Protein AF-A0A140DKM3-F1 (afdb_monomer)

Radius of gyration: 22.61 Å; Cα contacts (8 Å, |Δi|>4): 236; chains: 1; bounding box: 47×35×58 Å

Sequence (141 aa):
PLWLTVAKDSAAFTVSGTRTVRYGAGSAWVAKSMSGTGQCTAAFFGKDPAAGVAKVCQVAQGTGTLLWRGVSLAGAEFGEGSLPGTYGSNYIYPSADSATYYKNKGMNLVRLPFRWERLQPTLNQALDANELSRLTGFVNA

Organism: Ralstonia solanacearum (NCBI:txid305)

pLDDT: mean 93.56, std 7.56, range [54.38, 98.5]

Structure (mmCIF, N/CA/C/O backbone):
data_AF-A0A140DKM3-F1
#
_entry.id   AF-A0A140DKM3-F1
#
loop_
_atom_site.group_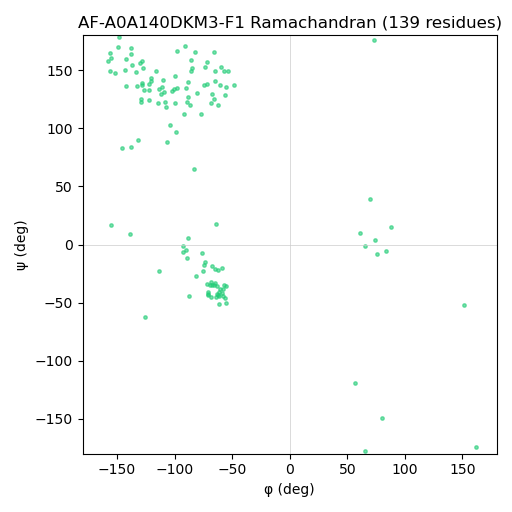PDB
_atom_site.id
_atom_site.type_symbol
_atom_site.label_atom_id
_atom_site.label_alt_id
_atom_site.label_comp_id
_atom_site.label_asym_id
_atom_site.label_entity_id
_atom_site.label_seq_id
_atom_site.pdbx_PDB_ins_code
_atom_site.Cartn_x
_atom_site.Cartn_y
_atom_site.Cartn_z
_atom_site.occupancy
_atom_site.B_iso_or_equiv
_atom_site.auth_seq_id
_atom_site.auth_comp_id
_atom_site.auth_asym_id
_atom_site.auth_atom_id
_atom_site.pdbx_PDB_model_num
ATOM 1 N N . PRO A 1 1 ? -23.226 8.911 10.288 1.00 69.88 1 PRO A N 1
ATOM 2 C CA . PRO A 1 1 ? -21.783 8.617 10.483 1.00 69.88 1 PRO A CA 1
ATOM 3 C C . PRO A 1 1 ? -21.511 7.167 10.081 1.00 69.88 1 PRO A C 1
ATOM 5 O O . PRO A 1 1 ? -22.359 6.318 10.349 1.00 69.88 1 PRO A O 1
ATOM 8 N N . LEU A 1 2 ? -20.382 6.895 9.421 1.00 84.56 2 LEU A N 1
ATOM 9 C CA . LEU A 1 2 ? -19.964 5.522 9.129 1.00 84.56 2 LEU A CA 1
ATOM 10 C C . LEU A 1 2 ? -19.438 4.882 10.420 1.00 84.56 2 LEU A C 1
ATOM 12 O O . LEU A 1 2 ? -18.701 5.523 11.166 1.00 84.56 2 LEU A O 1
ATOM 16 N N . TRP A 1 3 ? -19.806 3.631 10.678 1.00 89.81 3 TRP A N 1
ATOM 17 C CA . TRP A 1 3 ? -19.361 2.877 11.847 1.00 89.81 3 TRP A CA 1
ATOM 18 C C . TRP A 1 3 ? -18.491 1.711 11.402 1.00 89.81 3 TRP A C 1
ATOM 20 O O . TRP A 1 3 ? -18.942 0.871 10.626 1.00 89.81 3 TRP A O 1
ATOM 30 N N . LEU A 1 4 ? -17.252 1.663 11.888 1.00 90.62 4 LEU A N 1
ATOM 31 C CA . LEU A 1 4 ? -16.316 0.580 11.582 1.00 90.62 4 LEU A CA 1
ATOM 32 C C . LEU A 1 4 ? -16.106 -0.287 12.812 1.00 90.62 4 LEU A C 1
ATOM 34 O O . LEU A 1 4 ? -15.828 0.242 13.886 1.00 90.62 4 LEU A O 1
ATOM 38 N N . THR A 1 5 ? -16.214 -1.602 12.646 1.00 94.56 5 THR A N 1
ATOM 39 C CA . THR A 1 5 ? -15.924 -2.568 13.709 1.00 94.56 5 THR A CA 1
ATOM 40 C C . THR A 1 5 ? -14.443 -2.531 14.071 1.00 94.56 5 THR A C 1
ATOM 42 O O . THR A 1 5 ? -13.591 -2.684 13.203 1.00 94.56 5 THR A O 1
ATOM 45 N N . VAL A 1 6 ? -14.154 -2.331 15.358 1.00 95.06 6 VAL A N 1
ATOM 46 C CA . VAL A 1 6 ? -12.790 -2.260 15.911 1.00 95.06 6 VAL A CA 1
ATOM 47 C C . VAL A 1 6 ? -12.467 -3.419 16.849 1.00 95.06 6 VAL A C 1
ATOM 49 O O . VAL A 1 6 ? -11.300 -3.737 17.028 1.00 95.06 6 VAL A O 1
ATOM 52 N N . ALA A 1 7 ? -13.481 -4.064 17.431 1.00 96.88 7 ALA A N 1
ATOM 53 C CA . ALA A 1 7 ? -13.306 -5.226 18.295 1.00 96.88 7 ALA A CA 1
ATOM 54 C C . ALA A 1 7 ? -14.574 -6.085 18.344 1.00 96.88 7 ALA A C 1
ATOM 56 O O . ALA A 1 7 ? -15.694 -5.578 18.225 1.00 96.88 7 ALA A O 1
ATOM 57 N N . LYS A 1 8 ? -14.379 -7.392 18.536 1.00 95.56 8 LYS A N 1
ATOM 58 C CA . LYS A 1 8 ? -15.432 -8.335 18.940 1.00 95.56 8 LYS A CA 1
ATOM 59 C C . LYS A 1 8 ? -15.625 -8.271 20.461 1.00 95.56 8 LYS A C 1
ATOM 61 O O . LYS A 1 8 ? -14.776 -7.710 21.153 1.00 95.56 8 LYS A O 1
ATOM 66 N N . ASP A 1 9 ? -16.720 -8.835 20.963 1.00 91.12 9 ASP A N 1
ATOM 67 C CA . ASP A 1 9 ? -17.003 -8.908 22.402 1.00 91.12 9 ASP A CA 1
ATOM 68 C C . ASP A 1 9 ? -15.788 -9.422 23.193 1.00 91.12 9 ASP A C 1
ATOM 70 O O . ASP A 1 9 ? -15.106 -10.355 22.767 1.00 91.12 9 ASP A O 1
ATOM 74 N N . SER A 1 10 ? -15.514 -8.800 24.337 1.00 92.50 10 SER A N 1
ATOM 75 C CA . SER A 1 10 ? -14.358 -9.069 25.212 1.00 92.50 10 SER A CA 1
ATOM 76 C C . SER A 1 10 ? -12.961 -8.766 24.650 1.00 92.50 10 SER A C 1
ATOM 78 O O . SER A 1 10 ? -11.985 -8.922 25.380 1.00 92.50 10 SER A O 1
ATOM 80 N N . ALA A 1 11 ? -12.823 -8.294 23.407 1.00 96.38 11 ALA A N 1
ATOM 81 C CA . ALA A 1 11 ? -11.523 -7.894 22.870 1.00 96.38 11 ALA A CA 1
ATOM 82 C C . ALA A 1 11 ? -11.165 -6.438 23.220 1.00 96.38 11 ALA A C 1
ATOM 84 O O . ALA A 1 11 ? -12.030 -5.559 23.316 1.00 96.38 11 ALA A O 1
ATOM 85 N N . ALA A 1 12 ? -9.865 -6.173 23.353 1.00 96.81 12 ALA A N 1
ATOM 86 C CA . ALA A 1 12 ? -9.334 -4.821 23.479 1.00 96.81 12 ALA A CA 1
ATOM 87 C C . ALA A 1 12 ? -9.372 -4.078 22.132 1.00 96.81 12 ALA A C 1
ATOM 89 O O . ALA A 1 12 ? -9.271 -4.689 21.068 1.00 96.81 12 ALA A O 1
ATOM 90 N N . PHE A 1 13 ? -9.466 -2.751 22.178 1.00 95.38 13 PHE A N 1
ATOM 91 C CA . PHE A 1 13 ? -9.315 -1.880 21.012 1.00 95.38 13 PHE A CA 1
ATOM 92 C C . PHE A 1 13 ? -8.580 -0.593 21.385 1.00 95.38 13 PHE A C 1
ATOM 94 O O . PHE A 1 13 ? -8.597 -0.176 22.542 1.00 95.38 13 PHE A O 1
ATOM 101 N N . THR A 1 14 ? -8.004 0.081 20.390 1.00 94.06 14 THR A N 1
ATOM 102 C CA . THR A 1 14 ? -7.347 1.383 20.564 1.00 94.06 14 THR A CA 1
ATOM 103 C C . THR A 1 14 ? -7.884 2.372 19.542 1.00 94.06 14 THR A C 1
ATOM 105 O O . THR A 1 14 ? -8.046 2.036 18.369 1.00 94.06 14 THR A O 1
ATOM 108 N N . VAL A 1 15 ? -8.152 3.603 19.977 1.00 90.81 15 VAL A N 1
ATOM 109 C CA . VAL A 1 15 ? -8.544 4.713 19.100 1.00 90.81 15 VAL A CA 1
ATOM 110 C C . VAL A 1 15 ? -7.580 5.889 19.251 1.00 90.81 15 VAL A C 1
ATOM 112 O O . VAL A 1 15 ? -7.166 6.236 20.358 1.00 90.81 15 VAL A O 1
ATOM 115 N N . SER A 1 16 ? -7.215 6.511 18.129 1.00 83.88 16 SER A N 1
ATOM 116 C CA . SER A 1 16 ? -6.398 7.726 18.101 1.00 83.88 16 SER A CA 1
ATOM 117 C C . SER A 1 16 ? -7.276 8.980 18.136 1.00 83.88 16 SER A C 1
ATOM 119 O O . SER A 1 16 ? -8.283 9.079 17.428 1.00 83.88 16 SER A O 1
ATOM 121 N N . GLY A 1 17 ? -6.887 9.948 18.971 1.00 85.62 17 GLY A N 1
ATOM 122 C CA . GLY A 1 17 ? -7.683 11.147 19.242 1.00 85.62 17 GLY A CA 1
ATOM 123 C C . GLY A 1 17 ? -9.003 10.850 19.963 1.00 85.62 17 GLY A C 1
ATOM 124 O O . GLY A 1 17 ? -9.304 9.710 20.318 1.00 85.62 17 GLY A O 1
ATOM 125 N N . THR A 1 18 ? -9.799 11.892 20.195 1.00 89.31 18 THR A N 1
ATOM 126 C CA . THR A 1 18 ? -11.131 11.750 20.799 1.00 89.31 18 THR A CA 1
ATOM 127 C C . THR A 1 18 ? -12.114 11.238 19.752 1.00 89.31 18 THR A C 1
ATOM 129 O O . THR A 1 18 ? -12.423 11.936 18.783 1.00 89.31 18 THR A O 1
ATOM 132 N N . ARG A 1 19 ? -12.602 10.007 19.926 1.00 91.62 19 ARG A N 1
ATOM 133 C CA . ARG A 1 19 ? -13.554 9.360 19.013 1.00 91.62 19 ARG A CA 1
ATOM 134 C C . ARG A 1 19 ? -14.764 8.832 19.775 1.00 91.62 19 ARG A C 1
ATOM 136 O O . ARG A 1 19 ? -14.668 8.444 20.935 1.00 91.62 19 ARG A O 1
ATOM 143 N N . THR A 1 20 ? -15.909 8.768 19.102 1.00 94.94 20 THR A N 1
ATOM 144 C CA . THR A 1 20 ? -17.100 8.102 19.640 1.00 94.94 20 THR A CA 1
ATOM 145 C C . THR A 1 20 ? -17.051 6.622 19.288 1.00 94.94 20 THR A C 1
ATOM 147 O O . THR A 1 20 ? -17.037 6.272 18.113 1.00 94.94 20 THR A O 1
ATOM 150 N N . VAL A 1 21 ? -17.043 5.748 20.287 1.00 96.25 21 VAL A N 1
ATOM 151 C CA . VAL A 1 21 ? -17.129 4.293 20.121 1.00 96.25 21 VAL A CA 1
ATOM 152 C C . VAL A 1 21 ? -18.488 3.827 20.627 1.00 96.25 21 VAL A C 1
ATOM 154 O O . VAL A 1 21 ? -18.982 4.354 21.620 1.00 96.25 21 VAL A O 1
ATOM 157 N N . ARG A 1 22 ? -19.105 2.853 19.957 1.00 97.31 22 ARG A N 1
ATOM 158 C CA . ARG A 1 22 ? -20.337 2.196 20.393 1.00 97.31 22 ARG A CA 1
ATOM 159 C C . ARG A 1 22 ? -20.148 0.698 20.586 1.00 97.31 22 ARG A C 1
ATOM 161 O O . ARG A 1 22 ? -19.450 0.082 19.793 1.00 97.31 22 ARG A O 1
ATOM 168 N N . TYR A 1 23 ? -20.802 0.133 21.591 1.00 98.00 23 TYR A N 1
ATOM 169 C CA . TYR A 1 23 ? -20.892 -1.298 21.885 1.00 98.00 23 TYR A CA 1
ATOM 170 C C . TYR A 1 23 ? -22.335 -1.752 21.690 1.00 98.00 23 TYR A C 1
ATOM 172 O O . TYR A 1 23 ? -23.251 -1.047 22.116 1.00 98.00 23 TYR A O 1
ATOM 180 N N . GLY A 1 24 ? -22.564 -2.871 21.008 1.00 97.62 24 GLY A N 1
ATOM 181 C CA . GLY A 1 24 ? -23.926 -3.314 20.717 1.00 97.62 24 GLY A CA 1
ATOM 182 C C . GLY A 1 24 ? -24.048 -4.337 19.597 1.00 97.62 24 GLY A C 1
ATOM 183 O O . GLY A 1 24 ? -23.051 -4.844 19.077 1.00 97.62 24 GLY A O 1
ATOM 184 N N . ALA A 1 25 ? -25.298 -4.646 19.262 1.00 96.62 25 ALA A N 1
ATOM 185 C CA . ALA A 1 25 ? -25.688 -5.573 18.207 1.00 96.62 25 ALA A CA 1
ATOM 186 C C . ALA A 1 25 ? -27.059 -5.172 17.637 1.00 96.62 25 ALA A C 1
ATOM 188 O O . ALA A 1 25 ? -27.918 -4.663 18.358 1.00 96.62 25 ALA A O 1
ATOM 189 N N . GLY A 1 26 ? -27.278 -5.407 16.339 1.00 93.44 26 GLY A N 1
ATOM 190 C CA . GLY A 1 26 ? -28.552 -5.099 15.679 1.00 93.44 26 GLY A CA 1
ATOM 191 C C . GLY A 1 26 ? -28.950 -3.627 15.829 1.00 93.44 26 GLY A C 1
ATOM 192 O O . GLY A 1 26 ? -28.223 -2.732 15.394 1.00 93.44 26 GLY A O 1
ATOM 193 N N . SER A 1 27 ? -30.100 -3.374 16.455 1.00 93.56 27 SER A N 1
ATOM 194 C CA . SER A 1 27 ? -30.628 -2.030 16.726 1.00 93.56 27 SER A CA 1
ATOM 195 C C . SER A 1 27 ? -30.242 -1.462 18.099 1.00 93.56 27 SER A C 1
ATOM 197 O O . SER A 1 27 ? -30.499 -0.286 18.350 1.00 93.56 27 SER A O 1
ATOM 199 N N . ALA A 1 28 ? -29.600 -2.240 18.976 1.00 96.56 28 ALA A N 1
ATOM 200 C CA . ALA A 1 28 ? -29.336 -1.846 20.357 1.00 96.56 28 ALA A CA 1
ATOM 201 C C . ALA A 1 28 ? -27.851 -1.528 20.595 1.00 96.56 28 ALA A C 1
ATOM 203 O O . ALA A 1 28 ? -26.979 -2.389 20.456 1.00 96.56 28 ALA A O 1
ATOM 204 N N . TRP A 1 29 ? -27.566 -0.276 20.970 1.00 97.25 29 TRP A N 1
ATOM 205 C CA . TRP A 1 29 ? -26.205 0.258 21.077 1.00 97.25 29 TRP A CA 1
ATOM 206 C C . TRP A 1 29 ? -26.034 1.215 22.256 1.00 97.25 29 TRP A C 1
ATOM 208 O O . TRP A 1 29 ? -26.947 1.953 22.623 1.00 97.25 29 TRP A O 1
ATOM 218 N N . VAL A 1 30 ? -24.818 1.257 22.797 1.00 97.31 30 VAL A N 1
ATOM 219 C CA . VAL A 1 30 ? -24.372 2.230 23.803 1.00 97.31 30 VAL A CA 1
ATOM 220 C C . VAL A 1 30 ? -23.108 2.900 23.322 1.00 97.31 30 VAL A C 1
ATOM 222 O O . VAL A 1 30 ? -22.211 2.216 22.847 1.00 97.31 30 VAL A O 1
ATOM 225 N N . ALA A 1 31 ? -23.035 4.224 23.409 1.00 96.31 31 ALA A N 1
ATOM 226 C CA . ALA A 1 31 ? -21.911 4.988 22.886 1.00 96.31 31 ALA A CA 1
ATOM 227 C C . ALA A 1 31 ? -21.152 5.711 24.000 1.00 96.31 31 ALA A C 1
ATOM 229 O O . ALA A 1 31 ? -21.734 6.123 25.001 1.00 96.31 31 ALA A O 1
ATOM 230 N N . LYS A 1 32 ? -19.847 5.883 23.797 1.00 95.38 32 LYS A N 1
ATOM 231 C CA . LYS A 1 32 ? -18.930 6.592 24.688 1.00 95.38 32 LYS A CA 1
ATOM 232 C C . LYS A 1 32 ? -17.927 7.380 23.851 1.00 95.38 32 LYS A C 1
ATOM 234 O O . LYS A 1 32 ? -17.413 6.864 22.860 1.00 95.38 32 LYS A O 1
ATOM 239 N N . SER A 1 33 ? -17.651 8.624 24.233 1.00 94.94 33 SER A N 1
ATOM 240 C CA . SER A 1 33 ? -16.546 9.400 23.657 1.00 94.94 33 SER A CA 1
ATOM 241 C C . SER A 1 33 ? -15.278 9.118 24.453 1.00 94.94 33 SER A C 1
ATOM 243 O O . SER A 1 33 ? -15.301 9.203 25.681 1.00 94.94 33 SER A O 1
ATOM 245 N N . MET A 1 34 ? -14.200 8.725 23.782 1.00 93.38 34 MET A N 1
ATOM 246 C CA . MET A 1 34 ? -12.956 8.324 24.437 1.00 93.38 34 MET A CA 1
ATOM 247 C C . MET A 1 34 ? -11.738 8.487 23.524 1.00 93.38 34 MET A C 1
ATOM 249 O O . MET A 1 34 ? -11.869 8.609 22.307 1.00 93.38 34 MET A O 1
ATOM 253 N N . SER A 1 35 ? -10.554 8.443 24.125 1.00 93.31 35 SER A N 1
ATOM 254 C CA . SER A 1 35 ? -9.258 8.348 23.454 1.00 93.31 35 SER A CA 1
ATOM 255 C C . SER A 1 35 ? -8.439 7.211 24.078 1.00 93.31 35 SER A C 1
ATOM 257 O O . SER A 1 35 ? -8.683 6.823 25.221 1.00 93.31 35 SER A O 1
ATOM 259 N N . GLY A 1 36 ? -7.485 6.651 23.330 1.00 93.56 36 GLY A N 1
ATOM 260 C CA . GLY A 1 36 ? -6.617 5.579 23.823 1.00 93.56 36 GLY A CA 1
ATOM 261 C C . GLY A 1 36 ? -7.271 4.195 23.796 1.00 93.56 36 GLY A C 1
ATOM 262 O O . GLY A 1 36 ? -8.072 3.888 22.909 1.00 93.56 36 GLY A O 1
ATOM 263 N N . THR A 1 37 ? -6.876 3.336 24.735 1.00 96.69 37 THR A N 1
ATOM 264 C CA . THR A 1 37 ? -7.269 1.918 24.781 1.00 96.69 37 THR A CA 1
ATOM 265 C C . THR A 1 37 ? -8.574 1.713 25.551 1.00 96.69 37 THR A C 1
ATOM 267 O O . THR A 1 37 ? -8.795 2.318 26.599 1.00 96.69 37 THR A O 1
ATOM 270 N N . GLY A 1 38 ? -9.432 0.825 25.052 1.00 96.25 38 GLY A N 1
ATOM 271 C CA . GLY A 1 38 ? -10.670 0.399 25.700 1.00 96.25 38 GLY A CA 1
ATOM 272 C C . GLY A 1 38 ? -10.899 -1.105 25.602 1.00 96.25 38 GLY A C 1
ATOM 273 O O . GLY A 1 38 ? -10.212 -1.812 24.865 1.00 96.25 38 GLY A O 1
ATOM 274 N N . GLN A 1 39 ? -11.883 -1.587 26.361 1.00 97.69 39 GLN A N 1
ATOM 275 C CA . GLN A 1 39 ? -12.328 -2.980 26.333 1.00 97.69 39 GLN A CA 1
ATOM 276 C C . GLN A 1 39 ? -13.721 -3.062 25.727 1.00 97.69 39 GLN A C 1
ATOM 278 O O . GLN A 1 39 ? -14.599 -2.264 26.060 1.00 97.69 39 GLN A O 1
ATOM 283 N N . CYS A 1 40 ? -13.942 -4.028 24.841 1.00 97.38 40 CYS A N 1
ATOM 284 C CA . CYS A 1 40 ? -15.234 -4.212 24.206 1.00 97.38 40 CYS A CA 1
ATOM 285 C C . CYS A 1 40 ? -16.194 -5.025 25.080 1.00 97.38 40 CYS A C 1
ATOM 287 O O . CYS A 1 40 ? -16.542 -6.153 24.750 1.00 97.38 40 CYS A O 1
ATOM 289 N N . THR A 1 41 ? -16.576 -4.471 26.232 1.00 96.75 41 THR A N 1
ATOM 290 C CA . THR A 1 41 ? -17.393 -5.169 27.234 1.00 96.75 41 THR A CA 1
ATOM 291 C C . THR A 1 41 ? -18.487 -4.280 27.810 1.00 96.75 41 THR A C 1
ATOM 293 O O . THR A 1 41 ? -18.337 -3.061 27.909 1.00 96.75 41 THR A O 1
ATOM 296 N N . ALA A 1 42 ? -19.566 -4.899 28.294 1.00 95.62 42 ALA A N 1
ATOM 297 C CA . ALA A 1 42 ? -20.626 -4.195 29.016 1.00 95.62 42 ALA A CA 1
ATOM 298 C C . ALA A 1 42 ? -20.091 -3.396 30.221 1.00 95.62 42 ALA A C 1
ATOM 300 O O . ALA A 1 42 ? -20.558 -2.288 30.469 1.00 95.62 42 ALA A O 1
ATOM 301 N N . ALA A 1 43 ? -19.066 -3.905 30.917 1.00 96.19 43 ALA A N 1
ATOM 302 C CA . ALA A 1 43 ? -18.424 -3.210 32.035 1.00 96.19 43 ALA A CA 1
ATOM 303 C C . ALA A 1 43 ? -17.772 -1.885 31.604 1.00 96.19 43 ALA A C 1
ATOM 305 O O . ALA A 1 43 ? -17.943 -0.863 32.263 1.00 96.19 43 ALA A O 1
ATOM 306 N N . PHE A 1 44 ? -17.075 -1.867 30.465 1.00 96.00 44 PHE A N 1
ATOM 307 C CA . PHE A 1 44 ? -16.411 -0.658 29.973 1.00 96.00 44 PHE A CA 1
ATOM 308 C C . PHE A 1 44 ? -17.401 0.438 29.535 1.00 96.00 44 PHE A C 1
ATOM 310 O O . PHE A 1 44 ? -17.141 1.639 29.705 1.00 96.00 44 PHE A O 1
ATOM 317 N N . PHE A 1 45 ? -18.539 0.020 28.974 1.00 96.38 45 PHE A N 1
ATOM 318 C CA . PHE A 1 45 ? -19.611 0.908 28.517 1.00 96.38 45 PHE A CA 1
ATOM 319 C C . PHE A 1 45 ? -20.704 1.156 29.574 1.00 96.38 45 PHE A C 1
ATOM 321 O O . PHE A 1 45 ? -21.633 1.923 29.322 1.00 96.38 45 PHE A O 1
ATOM 328 N N . GLY A 1 46 ? -20.592 0.540 30.754 1.00 95.56 46 GLY A N 1
ATOM 329 C CA . GLY A 1 46 ? -21.480 0.718 31.905 1.00 95.56 46 GLY A CA 1
ATOM 330 C C . GLY A 1 46 ? -22.843 0.028 31.806 1.00 95.56 46 GLY A C 1
ATOM 331 O O . GLY A 1 46 ? -23.578 0.016 32.790 1.00 95.56 46 GLY A O 1
ATOM 332 N N . LYS A 1 47 ? -23.206 -0.540 30.651 1.00 94.00 47 LYS A N 1
ATOM 333 C CA . LYS A 1 47 ? -24.433 -1.327 30.494 1.00 94.00 47 LYS A CA 1
ATOM 334 C C . LYS A 1 47 ? -24.362 -2.279 29.308 1.00 94.00 47 LYS A C 1
ATOM 336 O O . LYS A 1 47 ? -23.637 -2.052 28.338 1.00 94.00 47 LYS A O 1
ATOM 341 N N . ASP A 1 48 ? -25.193 -3.307 29.383 1.00 94.62 48 ASP A N 1
ATOM 342 C CA . ASP A 1 48 ? -25.456 -4.229 28.292 1.00 94.62 48 ASP A CA 1
ATOM 343 C C . ASP A 1 48 ? -26.675 -3.748 27.464 1.00 94.62 48 ASP A C 1
ATOM 345 O O . ASP A 1 48 ? -27.789 -3.752 27.987 1.00 94.62 48 ASP A O 1
ATOM 349 N N . PRO A 1 49 ? -26.508 -3.322 26.193 1.00 96.31 49 PRO A N 1
ATOM 350 C CA . PRO A 1 49 ? -27.639 -2.959 25.332 1.00 96.31 49 PRO A CA 1
ATOM 351 C C . PRO A 1 49 ? -28.447 -4.139 24.780 1.00 96.31 49 PRO A C 1
ATOM 353 O O . PRO A 1 49 ? -29.574 -3.930 24.346 1.00 96.31 49 PRO A O 1
ATOM 356 N N . ALA A 1 50 ? -27.869 -5.337 24.706 1.00 93.75 50 ALA A N 1
ATOM 357 C CA . ALA A 1 50 ? -28.426 -6.482 23.991 1.00 93.75 50 ALA A CA 1
ATOM 358 C C . ALA A 1 50 ? -28.067 -7.783 24.725 1.00 93.75 50 ALA A C 1
ATOM 360 O O . ALA A 1 50 ? -27.081 -8.454 24.399 1.00 93.75 50 ALA A O 1
ATOM 361 N N . ALA A 1 51 ? -28.859 -8.121 25.743 1.00 91.25 51 ALA A N 1
ATOM 362 C CA . ALA A 1 51 ? -28.648 -9.308 26.565 1.00 91.25 51 ALA A CA 1
ATOM 363 C C . ALA A 1 51 ? -28.812 -10.601 25.746 1.00 91.25 51 ALA A C 1
ATOM 365 O O . ALA A 1 51 ? -29.684 -10.699 24.885 1.00 91.25 51 ALA A O 1
ATOM 366 N N . GLY A 1 52 ? -27.963 -11.596 26.015 1.00 89.88 52 GLY A N 1
ATOM 367 C CA . GLY A 1 52 ? -28.001 -12.899 25.336 1.00 89.88 52 GLY A CA 1
ATOM 368 C C . GLY A 1 52 ? -27.481 -12.902 23.891 1.00 89.88 52 GLY A C 1
ATOM 369 O O . GLY A 1 52 ? -27.515 -13.942 23.242 1.00 89.88 52 GLY A O 1
ATOM 370 N N . VAL A 1 53 ? -26.976 -11.770 23.388 1.00 92.62 53 VAL A N 1
ATOM 371 C CA . VAL A 1 53 ? -26.425 -11.635 22.031 1.00 92.62 53 VAL A CA 1
ATOM 372 C C . VAL A 1 53 ? -24.967 -11.186 22.106 1.00 92.62 53 VAL A C 1
ATOM 374 O O . VAL A 1 53 ? -24.619 -10.336 22.925 1.00 92.62 53 VAL A O 1
ATOM 377 N N . ALA A 1 54 ? -24.112 -11.736 21.239 1.00 92.06 54 ALA A N 1
ATOM 378 C CA . ALA A 1 54 ? -22.726 -11.294 21.105 1.00 92.06 54 ALA A CA 1
ATOM 379 C C . ALA A 1 54 ? -22.664 -9.873 20.519 1.00 92.06 54 ALA A C 1
ATOM 381 O O . ALA A 1 54 ? -23.266 -9.599 19.477 1.00 92.06 54 ALA A O 1
ATOM 382 N N . LYS A 1 55 ? -21.921 -8.970 21.169 1.00 95.62 55 LYS A N 1
ATOM 383 C CA . LYS A 1 55 ? -21.755 -7.583 20.706 1.00 95.62 55 LYS A CA 1
ATOM 384 C C . LYS A 1 55 ? -20.459 -7.379 19.938 1.00 95.62 55 LYS A C 1
ATOM 386 O O . LYS A 1 55 ? -1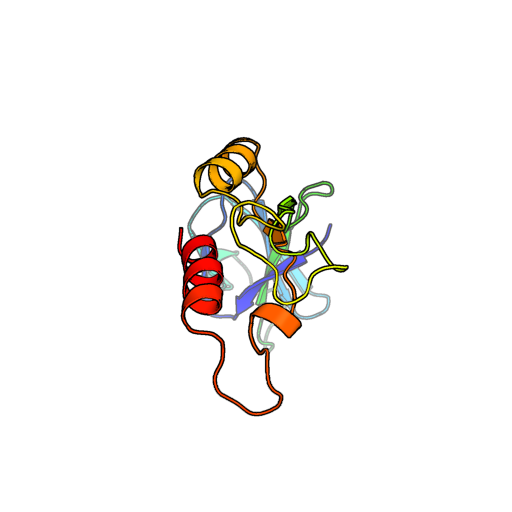9.518 -8.170 19.983 1.00 95.62 55 LYS A O 1
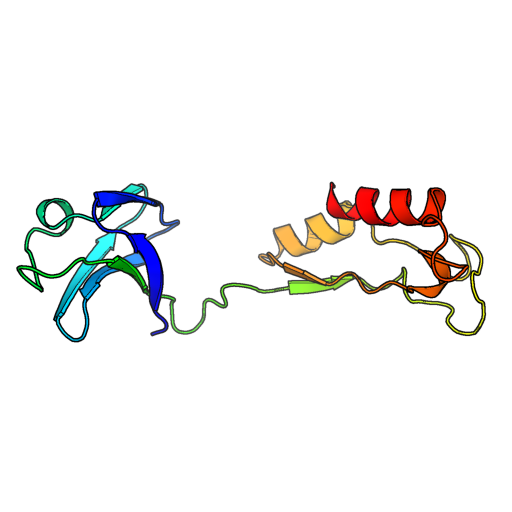ATOM 391 N N . VAL A 1 56 ? -20.397 -6.236 19.270 1.00 97.75 56 VAL A N 1
ATOM 392 C CA . VAL A 1 56 ? -19.168 -5.685 18.708 1.00 97.75 56 VAL A CA 1
ATOM 393 C C . VAL A 1 56 ? -18.990 -4.239 19.144 1.00 97.75 56 VAL A C 1
ATOM 395 O O . VAL A 1 56 ? -19.955 -3.547 19.475 1.00 97.75 56 VAL A O 1
ATOM 398 N N . CYS A 1 57 ? -17.748 -3.771 19.091 1.00 97.62 57 CYS A N 1
ATOM 399 C CA . CYS A 1 57 ? -17.424 -2.365 19.242 1.00 97.62 57 CYS A CA 1
ATOM 400 C C . CYS A 1 57 ? -17.175 -1.751 17.883 1.00 97.62 57 CYS A C 1
ATOM 402 O O . CYS A 1 57 ? -16.441 -2.305 17.061 1.00 97.62 57 CYS A O 1
ATOM 404 N N . GLN A 1 58 ? -17.764 -0.584 17.660 1.00 96.81 58 GLN A N 1
ATOM 405 C CA . GLN A 1 58 ? -17.600 0.174 16.437 1.00 96.81 58 GLN A CA 1
ATOM 406 C C . GLN A 1 58 ? -17.208 1.605 16.747 1.00 96.81 58 GLN A C 1
ATOM 408 O O . GLN A 1 58 ? -17.768 2.221 17.646 1.00 96.81 58 GLN A O 1
ATOM 413 N N . VAL A 1 59 ? -16.286 2.162 15.978 1.00 93.81 59 VAL A N 1
ATOM 414 C CA . VAL A 1 59 ? -15.911 3.572 16.088 1.00 93.81 59 VAL A CA 1
ATOM 415 C C . VAL A 1 59 ? -16.649 4.395 15.035 1.00 93.81 59 VAL A C 1
ATOM 417 O O . VAL A 1 59 ? -16.738 3.999 13.869 1.00 93.81 59 VAL A O 1
ATOM 420 N N . ALA A 1 60 ? -17.187 5.539 15.454 1.00 90.75 60 ALA A N 1
ATOM 421 C CA . ALA A 1 60 ? -17.761 6.537 14.572 1.00 90.75 60 ALA A CA 1
ATOM 422 C C . ALA A 1 60 ? -16.636 7.167 13.762 1.00 90.75 60 ALA A C 1
ATOM 424 O O . ALA A 1 60 ? -15.705 7.769 14.303 1.00 90.75 60 ALA A O 1
ATOM 425 N N . GLN A 1 61 ? -16.749 7.070 12.449 1.00 80.75 61 GLN A N 1
ATOM 426 C CA . GLN A 1 61 ? -15.976 7.899 11.551 1.00 80.75 61 GLN A CA 1
ATOM 427 C C . GLN A 1 61 ? -16.664 9.259 11.464 1.00 80.75 61 GLN A C 1
ATOM 429 O O . GLN A 1 61 ? -17.883 9.345 11.263 1.00 80.75 61 GLN A O 1
ATOM 434 N N . GLY A 1 62 ? -15.882 10.327 11.634 1.00 65.44 62 GLY A N 1
ATOM 435 C CA . GLY A 1 62 ? -16.368 11.672 11.359 1.00 65.44 62 GLY A CA 1
ATOM 436 C C . GLY A 1 62 ? -16.851 11.749 9.913 1.00 65.44 62 GLY A C 1
ATOM 437 O O . GLY A 1 62 ? -16.296 11.089 9.034 1.00 65.44 62 GLY A O 1
ATOM 438 N N . THR A 1 63 ? -17.847 12.588 9.644 1.00 54.38 63 THR A N 1
ATOM 439 C CA . THR A 1 63 ? -18.417 12.860 8.307 1.00 54.38 63 THR A CA 1
ATOM 440 C C . THR A 1 63 ? -17.431 13.515 7.321 1.00 54.38 63 THR A C 1
ATOM 442 O O . THR A 1 63 ? -17.829 14.031 6.287 1.00 54.38 63 THR A O 1
ATOM 445 N N . GLY A 1 64 ? -16.131 13.445 7.605 1.00 57.28 64 GLY A N 1
ATOM 446 C CA . GLY A 1 64 ? -15.040 13.904 6.760 1.00 57.28 64 GLY A CA 1
ATOM 447 C C . GLY A 1 64 ? -13.717 13.191 7.042 1.00 57.28 64 GLY A C 1
ATOM 448 O O . GLY A 1 64 ? -12.681 13.700 6.648 1.00 57.28 64 GLY A O 1
ATOM 449 N N . THR A 1 65 ? -13.681 12.038 7.722 1.00 60.00 65 THR A N 1
ATOM 450 C CA . THR A 1 65 ? -12.441 11.244 7.864 1.00 60.00 65 THR A CA 1
ATOM 451 C C . THR A 1 65 ? -12.535 10.004 6.980 1.00 60.00 65 THR A C 1
ATOM 453 O O . THR A 1 65 ? -13.011 8.958 7.405 1.00 60.00 65 THR A O 1
ATOM 456 N N . LEU A 1 66 ? -12.122 10.134 5.714 1.00 71.19 66 LEU A N 1
ATOM 457 C CA . LEU A 1 66 ? -11.856 8.974 4.863 1.00 71.19 66 LEU A CA 1
ATOM 458 C C . LEU A 1 66 ? -10.813 8.087 5.561 1.00 71.19 66 LEU A C 1
ATOM 460 O O . LEU A 1 66 ? -9.771 8.600 5.971 1.00 71.19 66 LEU A O 1
ATOM 464 N N . LEU A 1 67 ? -11.113 6.789 5.696 1.00 76.38 67 LEU A N 1
ATOM 465 C CA . LEU A 1 67 ? -10.203 5.795 6.281 1.00 76.38 67 LEU A CA 1
ATOM 466 C C . LEU A 1 67 ? -8.881 5.749 5.512 1.00 76.38 67 LEU A C 1
ATOM 468 O 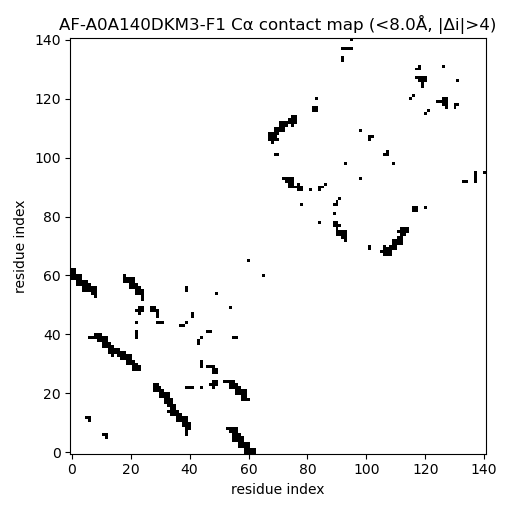O . LEU A 1 67 ? -7.819 5.640 6.114 1.00 76.38 67 LEU A O 1
ATOM 472 N N . TRP A 1 68 ? -8.977 5.879 4.189 1.00 83.38 68 TRP A N 1
ATOM 473 C CA . TRP A 1 68 ? -7.851 5.925 3.277 1.00 83.38 68 TRP A CA 1
ATOM 474 C C . TRP A 1 68 ? -7.889 7.221 2.481 1.00 83.38 68 TRP A C 1
ATOM 476 O O . TRP A 1 68 ? -8.883 7.541 1.827 1.00 83.38 68 TRP A O 1
ATOM 486 N N . ARG A 1 69 ? -6.796 7.969 2.546 1.00 88.19 69 ARG A N 1
ATOM 487 C CA . ARG A 1 69 ? -6.530 9.157 1.741 1.00 88.19 69 ARG A CA 1
ATOM 488 C C . ARG A 1 69 ? -5.166 8.956 1.135 1.00 88.19 69 ARG A C 1
ATOM 490 O O . ARG A 1 69 ? -4.204 8.735 1.865 1.00 88.19 69 ARG A O 1
ATOM 497 N N . GLY A 1 70 ? -5.092 8.997 -0.181 1.00 93.12 70 GLY A N 1
ATOM 498 C CA . GLY A 1 70 ? -3.891 8.552 -0.849 1.00 93.12 70 GLY A CA 1
ATOM 499 C C . GLY A 1 70 ? -3.582 9.265 -2.135 1.00 93.12 70 GLY A C 1
ATOM 500 O O . GLY A 1 70 ? -4.328 10.125 -2.599 1.00 93.12 70 GLY A O 1
ATOM 501 N N . VAL A 1 71 ? -2.460 8.841 -2.694 1.00 96.62 71 VAL A N 1
ATOM 502 C CA . VAL A 1 71 ? -1.897 9.334 -3.942 1.00 96.62 71 VAL A CA 1
ATOM 503 C C . VAL A 1 71 ? -1.472 8.146 -4.803 1.00 96.62 71 VAL A C 1
ATOM 505 O O . VAL A 1 71 ? -1.094 7.093 -4.284 1.00 96.62 71 VAL A O 1
ATOM 508 N N . SER A 1 72 ? -1.551 8.302 -6.124 1.00 98.06 72 SER A N 1
ATOM 509 C CA . SER A 1 72 ? -0.873 7.385 -7.044 1.00 98.06 72 SER A CA 1
ATOM 510 C C . SER A 1 72 ? 0.531 7.910 -7.306 1.00 98.06 72 SER A C 1
ATOM 512 O O . SER A 1 72 ? 0.672 9.041 -7.764 1.00 98.06 72 SER A O 1
ATOM 514 N N . LEU A 1 73 ? 1.553 7.107 -7.018 1.00 97.81 73 LEU A N 1
ATOM 515 C CA . LEU A 1 73 ? 2.936 7.451 -7.342 1.00 97.81 73 LEU A CA 1
ATOM 516 C C . LEU A 1 73 ? 3.323 6.745 -8.638 1.00 97.81 73 LEU A C 1
ATOM 518 O O . LEU A 1 73 ? 3.637 5.559 -8.637 1.00 97.81 73 LEU A O 1
ATOM 522 N N . ALA A 1 74 ? 3.212 7.489 -9.734 1.00 97.81 74 ALA A N 1
ATOM 523 C CA . ALA A 1 74 ? 3.525 7.042 -11.083 1.00 97.81 74 ALA A CA 1
ATOM 524 C C . ALA A 1 74 ? 5.037 6.880 -11.304 1.00 97.81 74 ALA A C 1
ATOM 526 O O . ALA A 1 74 ? 5.854 7.514 -10.633 1.00 97.81 74 ALA A O 1
ATOM 527 N N . GLY A 1 75 ? 5.393 6.058 -12.282 1.00 97.69 75 GLY A N 1
ATOM 528 C CA . GLY A 1 75 ? 6.750 5.879 -12.775 1.00 97.69 75 GLY A CA 1
ATOM 529 C C . GLY A 1 75 ? 6.965 4.485 -13.346 1.00 97.69 75 GLY A C 1
ATOM 530 O O . GLY A 1 75 ? 7.415 4.360 -14.485 1.00 97.69 75 GLY A O 1
ATOM 531 N N . ALA A 1 76 ? 6.636 3.439 -12.581 1.00 97.81 76 ALA A N 1
ATOM 532 C CA . ALA A 1 76 ? 6.981 2.060 -12.934 1.00 97.81 76 ALA A CA 1
ATOM 533 C C . ALA A 1 76 ? 6.121 1.516 -14.087 1.00 97.81 76 ALA A C 1
ATOM 535 O O . ALA A 1 76 ? 6.465 0.524 -14.732 1.00 97.81 76 ALA A O 1
ATOM 536 N N . GLU A 1 77 ? 5.015 2.190 -14.393 1.00 97.62 77 GLU A N 1
ATOM 537 C CA . GLU A 1 77 ? 4.122 1.907 -15.506 1.00 97.62 77 GLU A CA 1
ATOM 538 C C . GLU A 1 77 ? 4.481 2.623 -16.817 1.00 97.62 77 GLU A C 1
ATOM 540 O O . GLU A 1 77 ? 3.912 2.287 -17.860 1.00 97.62 77 GLU A O 1
ATOM 545 N N . PHE A 1 78 ? 5.392 3.602 -16.792 1.00 98.31 78 PHE A N 1
ATOM 546 C CA . PHE A 1 78 ? 5.725 4.430 -17.962 1.00 98.31 78 PHE A CA 1
ATOM 547 C C . PHE A 1 78 ? 6.378 3.626 -19.088 1.00 98.31 78 PHE A C 1
ATOM 549 O O . PHE A 1 78 ? 6.794 2.490 -18.885 1.00 98.31 78 PHE A O 1
ATOM 556 N N . GLY A 1 79 ? 6.456 4.193 -20.295 1.00 96.75 79 GLY A N 1
ATOM 557 C CA . GLY A 1 79 ? 7.162 3.571 -21.419 1.00 96.75 79 GLY A CA 1
ATOM 558 C C . GLY A 1 79 ? 6.478 2.318 -21.969 1.00 96.75 79 GLY A C 1
ATOM 559 O O . GLY A 1 79 ? 7.153 1.349 -22.292 1.00 96.75 79 GLY A O 1
ATOM 560 N N . GLU A 1 80 ? 5.147 2.312 -22.056 1.00 94.00 80 GLU A N 1
ATOM 561 C CA . GLU A 1 80 ? 4.359 1.162 -22.535 1.00 94.00 80 GLU A CA 1
ATOM 562 C C . GLU A 1 80 ? 4.644 0.754 -23.989 1.00 94.00 80 GLU A C 1
ATOM 564 O O . GLU A 1 80 ? 4.445 -0.402 -24.344 1.00 94.00 80 GLU A O 1
ATOM 569 N N . GLY A 1 81 ? 5.177 1.666 -24.810 1.00 94.75 81 GLY A N 1
ATOM 570 C CA . GLY A 1 81 ? 5.657 1.356 -26.162 1.00 94.75 81 GLY A CA 1
ATOM 571 C C . GLY A 1 81 ? 7.010 0.631 -26.207 1.00 94.75 81 GLY A C 1
ATOM 572 O O . GLY A 1 81 ? 7.427 0.199 -27.277 1.00 94.75 81 GLY A O 1
ATOM 573 N N . SER A 1 82 ? 7.690 0.487 -25.064 1.00 94.62 82 SER A N 1
ATOM 574 C CA . SER A 1 82 ? 9.012 -0.133 -24.945 1.00 94.62 82 SER A CA 1
ATOM 575 C C . SER A 1 82 ? 9.006 -1.152 -23.806 1.00 94.62 82 SER A C 1
ATOM 577 O O . SER A 1 82 ? 9.296 -0.820 -22.653 1.00 94.62 82 SER A O 1
ATOM 579 N N . LEU A 1 83 ? 8.676 -2.404 -24.134 1.00 94.38 83 LEU A N 1
ATOM 580 C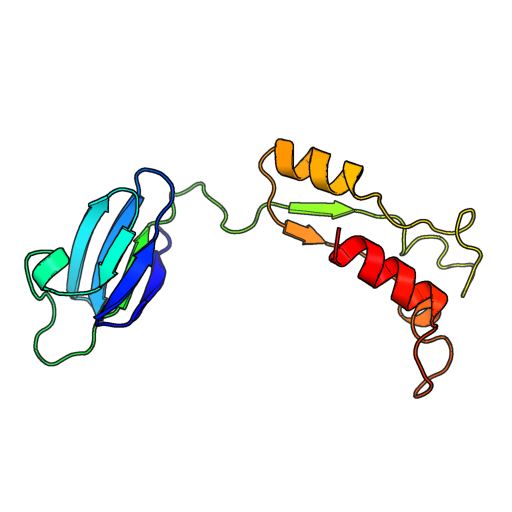 CA . LEU A 1 83 ? 8.617 -3.517 -23.183 1.00 94.38 83 LEU A CA 1
ATOM 581 C C . LEU A 1 83 ? 9.740 -4.536 -23.467 1.00 94.38 83 LEU A C 1
ATOM 583 O O . LEU A 1 83 ? 9.906 -4.935 -24.618 1.00 94.38 83 LEU A O 1
ATOM 587 N N . PRO A 1 84 ? 10.534 -4.941 -22.452 1.00 94.94 84 PRO A N 1
ATOM 588 C CA . PRO A 1 84 ? 10.432 -4.542 -21.041 1.00 94.94 84 PRO A CA 1
ATOM 589 C C . PRO A 1 84 ? 10.926 -3.106 -20.772 1.00 94.94 84 PRO A C 1
ATOM 591 O O . PRO A 1 84 ? 10.566 -2.514 -19.755 1.00 94.94 84 PRO A O 1
ATOM 594 N N . GLY A 1 85 ? 11.692 -2.517 -21.695 1.00 96.00 85 GLY A N 1
ATOM 595 C CA . GLY A 1 85 ? 12.265 -1.175 -21.552 1.00 96.00 85 GLY A CA 1
ATOM 596 C C . GLY A 1 85 ? 13.426 -1.118 -20.555 1.00 96.00 85 GLY A C 1
ATOM 597 O O . GLY A 1 85 ? 13.765 -2.097 -19.892 1.00 96.00 85 GLY A O 1
ATOM 598 N N . THR A 1 86 ? 14.052 0.050 -20.441 1.00 97.38 86 THR A N 1
ATOM 599 C CA . THR A 1 86 ? 15.233 0.287 -19.605 1.00 97.38 86 THR A CA 1
ATOM 600 C C . THR A 1 86 ? 14.878 1.135 -18.384 1.00 97.38 86 THR A C 1
ATOM 602 O O . 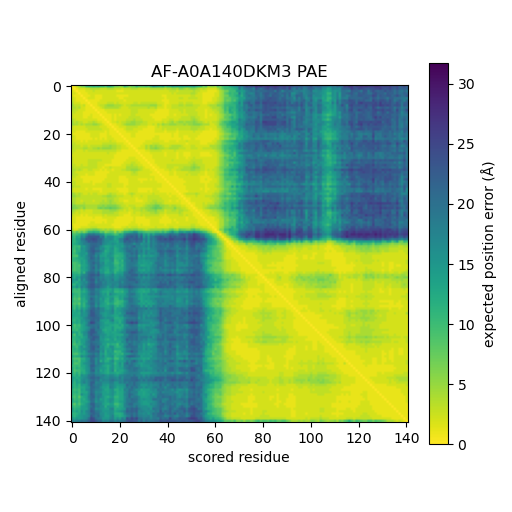THR A 1 86 ? 14.391 2.263 -18.513 1.00 97.38 86 THR A O 1
ATOM 605 N N . TYR A 1 87 ? 15.152 0.602 -17.190 1.00 97.56 87 TYR A N 1
ATOM 606 C CA . TYR A 1 87 ? 15.014 1.333 -15.927 1.00 97.56 87 TYR A CA 1
ATOM 607 C C . TYR A 1 87 ? 15.920 2.573 -15.908 1.00 97.56 87 TYR A C 1
ATOM 609 O O . TYR A 1 87 ? 17.072 2.508 -16.331 1.00 97.56 87 TYR A O 1
ATOM 617 N N . GLY A 1 88 ? 15.403 3.700 -15.418 1.00 97.44 88 GLY A N 1
ATOM 618 C CA . GLY A 1 88 ? 16.104 4.989 -15.413 1.00 97.44 88 GLY A CA 1
ATOM 619 C C . GLY A 1 88 ? 15.987 5.776 -16.722 1.00 97.44 88 GLY A C 1
ATOM 620 O O . GLY A 1 88 ? 16.421 6.922 -16.775 1.00 97.44 88 GLY A O 1
ATOM 621 N N . SER A 1 89 ? 15.381 5.194 -17.762 1.00 97.62 89 SER A N 1
ATOM 622 C CA . SER A 1 89 ? 15.108 5.877 -19.031 1.00 97.62 89 SER A CA 1
ATOM 623 C C . SER A 1 89 ? 13.632 5.787 -19.413 1.00 97.62 89 SER A C 1
ATOM 625 O O . SER A 1 89 ? 12.946 6.803 -19.459 1.00 97.62 89 SER A O 1
ATOM 627 N N . ASN A 1 90 ? 13.111 4.577 -19.641 1.00 98.25 90 ASN A N 1
ATOM 628 C CA . ASN A 1 90 ? 11.714 4.390 -20.043 1.00 98.25 90 ASN A CA 1
ATOM 629 C C . ASN A 1 90 ? 10.745 4.428 -18.853 1.00 98.25 90 ASN A C 1
ATOM 631 O O . ASN A 1 90 ? 9.571 4.744 -19.033 1.00 98.25 90 ASN A O 1
ATOM 635 N N . TYR A 1 91 ? 11.225 4.075 -17.659 1.00 98.44 91 TYR A N 1
ATOM 636 C CA . TYR A 1 91 ? 10.451 4.037 -16.419 1.00 98.44 91 TYR A CA 1
ATOM 637 C C . TYR A 1 91 ? 11.367 4.186 -15.198 1.00 98.44 91 TYR A C 1
ATOM 639 O O . TYR A 1 91 ? 12.575 3.941 -15.276 1.00 98.44 91 TYR A O 1
ATOM 647 N N . ILE A 1 92 ? 10.783 4.573 -14.065 1.00 97.94 92 ILE A N 1
ATOM 648 C CA . ILE A 1 92 ? 11.451 4.682 -12.759 1.00 97.94 92 ILE A CA 1
ATOM 649 C C . ILE A 1 92 ? 10.542 4.121 -11.666 1.00 97.94 92 ILE A C 1
ATOM 651 O O . ILE A 1 92 ? 9.345 4.000 -11.876 1.00 97.94 92 ILE A O 1
ATOM 655 N N . TYR A 1 93 ? 11.077 3.831 -10.483 1.00 97.88 93 TYR A N 1
ATOM 656 C CA . TYR A 1 93 ? 10.254 3.610 -9.293 1.00 97.88 93 TYR A CA 1
ATOM 657 C C . TYR A 1 93 ? 10.242 4.888 -8.446 1.00 97.88 93 TYR A C 1
ATOM 659 O O . TYR A 1 93 ? 11.259 5.588 -8.402 1.00 97.88 93 TYR A O 1
ATOM 667 N N . PRO A 1 94 ? 9.125 5.214 -7.771 1.00 97.19 94 PRO A N 1
ATOM 668 C CA . PRO A 1 94 ? 9.106 6.304 -6.804 1.00 97.19 94 PRO A CA 1
ATOM 669 C C . PRO A 1 94 ? 10.114 6.061 -5.674 1.00 97.19 94 PRO A C 1
ATOM 671 O O . PRO A 1 94 ? 10.421 4.920 -5.331 1.00 97.19 94 PRO A O 1
ATOM 674 N N . SER A 1 95 ? 10.609 7.135 -5.061 1.00 95.06 95 SER A N 1
ATOM 675 C CA . SER A 1 95 ? 11.487 7.045 -3.890 1.00 95.06 95 SER A CA 1
ATOM 676 C C . SER A 1 95 ? 10.699 6.936 -2.580 1.00 95.06 95 SER A C 1
ATOM 678 O O . SER A 1 95 ? 9.557 7.398 -2.483 1.00 95.06 95 SER A O 1
ATOM 680 N N . ALA A 1 96 ? 11.345 6.415 -1.532 1.00 93.81 96 ALA A N 1
ATOM 681 C CA . ALA A 1 96 ? 10.824 6.443 -0.161 1.00 93.81 96 ALA A CA 1
ATOM 682 C C . ALA A 1 96 ? 10.529 7.878 0.323 1.00 93.81 96 ALA A C 1
ATOM 684 O O . ALA A 1 96 ? 9.539 8.125 1.016 1.00 93.81 96 ALA A O 1
ATOM 685 N N . ASP A 1 97 ? 11.337 8.850 -0.110 1.00 96.19 97 ASP A N 1
ATOM 686 C CA . ASP A 1 97 ? 11.132 10.271 0.193 1.00 96.19 97 ASP A CA 1
ATOM 687 C C . ASP A 1 97 ? 9.822 10.801 -0.398 1.00 96.19 97 ASP A C 1
ATOM 689 O O . ASP A 1 97 ? 9.130 11.598 0.237 1.00 96.19 97 ASP A O 1
ATOM 693 N N . SER A 1 98 ? 9.432 10.316 -1.582 1.00 94.81 98 SER A N 1
ATOM 694 C CA . SER A 1 98 ? 8.154 10.677 -2.206 1.00 94.81 98 SER A CA 1
ATOM 695 C C . SER A 1 98 ? 6.980 10.182 -1.360 1.00 94.81 98 SER A C 1
ATOM 697 O O . SER A 1 98 ? 6.055 10.943 -1.080 1.00 94.81 98 SER A O 1
ATOM 699 N N . ALA A 1 99 ? 7.027 8.934 -0.882 1.00 94.50 99 ALA A N 1
ATOM 700 C CA . ALA A 1 99 ? 6.012 8.398 0.027 1.00 94.50 99 ALA A CA 1
ATOM 701 C C . ALA A 1 99 ? 5.988 9.159 1.368 1.00 94.50 99 ALA A C 1
ATOM 703 O O . ALA A 1 99 ? 4.919 9.535 1.859 1.00 94.50 99 ALA A O 1
ATOM 704 N N . THR A 1 100 ? 7.166 9.465 1.919 1.00 95.38 100 THR A N 1
ATOM 705 C CA . THR A 1 100 ? 7.331 10.229 3.165 1.00 95.38 100 THR A CA 1
ATOM 706 C C . THR A 1 100 ? 6.753 11.638 3.053 1.00 95.38 100 THR A C 1
ATOM 708 O O . THR A 1 100 ? 6.066 12.096 3.968 1.00 95.38 100 THR A O 1
ATOM 711 N N . TYR A 1 101 ? 6.946 12.314 1.918 1.00 95.81 101 TYR A N 1
ATOM 712 C CA . TYR A 1 101 ? 6.358 13.626 1.658 1.00 95.81 101 TYR A CA 1
ATOM 713 C C . TYR A 1 101 ? 4.829 13.604 1.810 1.00 95.81 101 TYR A C 1
ATOM 715 O O . TYR A 1 101 ? 4.268 14.415 2.550 1.00 95.81 101 TYR A O 1
ATOM 723 N N . TYR A 1 102 ? 4.143 12.652 1.169 1.00 95.12 102 TYR A N 1
ATOM 724 C CA . TYR A 1 102 ? 2.679 12.561 1.234 1.00 95.12 102 TYR A CA 1
ATOM 725 C C . TYR A 1 102 ? 2.169 12.076 2.591 1.00 95.12 102 TYR A C 1
ATOM 727 O O . TYR A 1 102 ? 1.144 12.569 3.072 1.00 95.12 102 TYR A O 1
ATOM 735 N N . LYS A 1 103 ? 2.913 11.189 3.260 1.00 91.81 103 LYS A N 1
ATOM 736 C CA . LYS A 1 103 ? 2.652 10.818 4.656 1.00 91.81 103 LYS A CA 1
ATOM 737 C C . LYS A 1 103 ? 2.660 12.049 5.565 1.00 91.81 103 LYS A C 1
ATOM 739 O O . LYS A 1 103 ? 1.720 12.253 6.330 1.00 91.81 103 LYS A O 1
ATOM 744 N N . ASN A 1 104 ? 3.652 12.928 5.411 1.00 91.62 104 ASN A N 1
ATOM 745 C CA . ASN A 1 104 ? 3.757 14.178 6.173 1.00 91.62 104 ASN A CA 1
ATOM 746 C C . ASN A 1 104 ? 2.653 15.195 5.828 1.00 91.62 104 ASN A C 1
ATOM 748 O O . ASN A 1 104 ? 2.376 16.098 6.615 1.00 91.62 104 ASN A O 1
ATOM 752 N N . LYS A 1 105 ? 1.979 15.039 4.682 1.00 89.31 105 LYS A N 1
ATOM 753 C CA . LYS A 1 105 ? 0.774 15.797 4.301 1.00 89.31 105 LYS A CA 1
ATOM 754 C C . LYS A 1 105 ? -0.534 15.153 4.789 1.00 89.31 105 LYS A C 1
ATOM 756 O O . LYS A 1 105 ? -1.611 15.650 4.465 1.00 89.31 105 LYS A O 1
ATOM 761 N N . GLY A 1 106 ? -0.462 14.075 5.572 1.00 86.50 106 GLY A N 1
ATOM 762 C CA . GLY A 1 106 ? -1.620 13.409 6.174 1.00 86.50 106 GLY A CA 1
ATOM 763 C C . GLY A 1 106 ? -2.270 12.327 5.306 1.00 86.50 106 GLY A C 1
ATOM 764 O O . GLY A 1 106 ? -3.399 11.925 5.590 1.00 86.50 106 GLY A O 1
ATOM 765 N N . MET A 1 107 ? -1.595 11.858 4.252 1.00 92.62 107 MET A N 1
ATOM 766 C CA . MET A 1 107 ? -2.034 10.697 3.469 1.00 92.62 107 MET A CA 1
ATOM 767 C C . MET A 1 107 ? -1.554 9.385 4.104 1.00 92.62 107 MET A C 1
ATOM 769 O O . MET A 1 107 ? -0.522 9.341 4.770 1.00 92.62 107 MET A O 1
ATOM 773 N N . ASN A 1 108 ? -2.304 8.305 3.892 1.00 91.75 108 ASN A N 1
ATOM 774 C CA . ASN A 1 108 ? -2.043 6.980 4.465 1.00 91.75 108 ASN A CA 1
ATOM 775 C C . ASN A 1 108 ? -2.270 5.813 3.484 1.00 91.75 108 ASN A C 1
ATOM 777 O O . ASN A 1 108 ? -2.266 4.661 3.906 1.00 91.75 108 ASN A O 1
ATOM 781 N N . LEU A 1 109 ? -2.484 6.097 2.196 1.00 94.69 109 LEU A N 1
ATOM 782 C CA . LEU A 1 109 ? -2.604 5.096 1.136 1.00 94.69 109 LEU A CA 1
ATOM 783 C C . LEU A 1 109 ? -1.740 5.505 -0.061 1.00 94.69 109 LEU A C 1
ATOM 785 O O . LEU A 1 109 ? -1.771 6.658 -0.487 1.00 94.69 109 LEU A O 1
ATOM 789 N N . VAL A 1 110 ? -1.013 4.555 -0.643 1.00 96.56 110 VAL A N 1
ATOM 790 C CA . VAL A 1 110 ? -0.308 4.747 -1.915 1.00 96.56 110 VAL A CA 1
ATOM 791 C C . VAL A 1 110 ? -0.795 3.705 -2.911 1.00 96.56 110 VAL A C 1
ATOM 793 O O . VAL A 1 110 ? -0.879 2.522 -2.590 1.00 96.56 110 VAL A O 1
ATOM 796 N N . ARG A 1 111 ? -1.105 4.145 -4.132 1.00 97.88 111 ARG A N 1
ATOM 797 C CA . ARG A 1 111 ? -1.263 3.263 -5.291 1.00 97.88 111 ARG A CA 1
ATOM 798 C C . ARG A 1 111 ? 0.025 3.321 -6.106 1.00 97.88 111 ARG A C 1
ATOM 800 O O . ARG A 1 111 ? 0.400 4.398 -6.559 1.00 97.88 111 ARG A O 1
ATOM 807 N N . LEU A 1 112 ? 0.667 2.174 -6.302 1.00 98.00 112 LEU A N 1
ATOM 808 C CA . LEU A 1 112 ? 1.838 2.028 -7.164 1.00 98.00 112 LEU A CA 1
ATOM 809 C C . LEU A 1 112 ? 1.412 1.355 -8.478 1.00 98.00 112 LEU A C 1
ATOM 811 O O . LEU A 1 112 ? 1.154 0.150 -8.478 1.00 98.00 112 LEU A O 1
ATOM 815 N N . PRO A 1 113 ? 1.273 2.097 -9.586 1.00 98.19 113 PRO A N 1
ATOM 816 C CA . PRO A 1 113 ? 1.082 1.498 -10.899 1.00 98.19 113 PRO A CA 1
ATOM 817 C C . PRO A 1 113 ? 2.398 0.858 -11.371 1.00 98.19 113 PRO A C 1
ATOM 819 O O . PRO A 1 113 ? 3.464 1.439 -11.201 1.00 98.19 113 PRO A O 1
ATOM 822 N N . PHE A 1 114 ? 2.327 -0.328 -11.973 1.00 97.81 114 PHE A N 1
ATOM 823 C CA . PHE A 1 114 ? 3.470 -1.034 -12.566 1.00 97.81 114 PHE A CA 1
ATOM 824 C C . PHE A 1 114 ? 2.999 -1.875 -13.766 1.00 97.81 114 PHE A C 1
ATOM 826 O O . PHE A 1 114 ? 1.791 -2.017 -13.981 1.00 97.81 114 PHE A O 1
ATOM 833 N N . ARG A 1 115 ? 3.929 -2.422 -14.561 1.00 97.69 115 ARG A N 1
ATOM 834 C CA . ARG A 1 115 ? 3.611 -3.307 -15.699 1.00 97.69 115 ARG A CA 1
ATOM 835 C C . ARG A 1 115 ? 3.845 -4.772 -15.359 1.00 97.69 115 ARG A C 1
ATOM 837 O O . ARG A 1 115 ? 4.919 -5.135 -14.881 1.00 97.69 115 ARG A O 1
ATOM 844 N N . TRP A 1 116 ? 2.868 -5.616 -15.681 1.00 97.25 116 TRP A N 1
ATOM 845 C CA . TRP A 1 116 ? 3.022 -7.068 -15.584 1.00 97.25 116 TRP A CA 1
ATOM 846 C C . TRP A 1 116 ? 4.139 -7.531 -16.517 1.00 97.25 116 TRP A C 1
ATOM 848 O O . TRP A 1 116 ? 5.034 -8.245 -16.092 1.00 97.25 116 TRP A O 1
ATOM 858 N N . GLU A 1 117 ? 4.171 -7.031 -17.744 1.00 97.19 117 GLU A N 1
ATOM 859 C CA . GLU A 1 117 ? 5.120 -7.420 -18.788 1.00 97.19 117 GLU A CA 1
ATOM 860 C C . GLU A 1 117 ? 6.590 -7.202 -18.385 1.00 97.19 117 GLU A C 1
ATOM 862 O O . GLU A 1 117 ? 7.484 -7.827 -18.949 1.00 97.19 117 GLU A O 1
ATOM 867 N N . ARG A 1 118 ? 6.851 -6.345 -17.387 1.00 97.62 118 ARG A N 1
ATOM 868 C CA . ARG A 1 118 ? 8.172 -6.187 -16.757 1.00 97.62 118 ARG A CA 1
ATOM 869 C C . ARG A 1 118 ? 8.394 -7.162 -15.608 1.00 97.62 118 ARG A C 1
ATOM 871 O O . ARG A 1 118 ? 9.464 -7.747 -15.511 1.00 97.62 118 ARG A O 1
ATOM 878 N N . LEU A 1 119 ? 7.392 -7.333 -14.746 1.00 98.00 119 LEU A N 1
ATOM 879 C CA . LEU A 1 119 ? 7.479 -8.213 -13.582 1.00 98.00 119 LEU A CA 1
ATOM 880 C C . LEU A 1 119 ? 7.523 -9.698 -13.971 1.00 98.00 119 LEU A C 1
ATOM 882 O O . LEU A 1 119 ? 8.200 -10.481 -13.315 1.00 98.00 119 LEU A O 1
ATOM 886 N N . GLN A 1 120 ? 6.823 -10.096 -15.031 1.00 98.12 120 GLN A N 1
ATOM 887 C CA . GLN A 1 120 ? 6.833 -11.451 -15.575 1.00 98.12 120 GLN A CA 1
ATOM 888 C C . GLN A 1 120 ? 6.886 -11.392 -17.112 1.00 98.12 120 GLN A C 1
ATOM 890 O O . GLN A 1 120 ? 5.853 -11.494 -17.776 1.00 98.12 120 GLN A O 1
ATOM 895 N N . PRO A 1 121 ? 8.088 -11.245 -17.695 1.00 96.38 121 PRO A N 1
ATOM 896 C CA . PRO A 1 121 ? 8.257 -11.107 -19.145 1.00 96.38 121 PRO A CA 1
ATOM 897 C C . PRO A 1 121 ? 7.846 -12.346 -19.948 1.00 96.38 121 PRO A C 1
ATOM 899 O O . PRO A 1 121 ? 7.592 -12.265 -21.147 1.00 96.38 121 PRO A O 1
ATOM 902 N N . THR A 1 122 ? 7.807 -13.517 -19.310 1.00 96.69 122 THR A N 1
ATOM 903 C CA . THR A 1 122 ? 7.390 -14.775 -19.937 1.00 96.69 122 THR A CA 1
ATOM 904 C C . THR A 1 122 ? 6.341 -15.456 -19.073 1.00 96.69 122 THR A C 1
ATOM 906 O O . THR A 1 122 ? 6.559 -15.707 -17.888 1.00 96.69 122 THR A O 1
ATOM 909 N N . LEU A 1 123 ? 5.195 -15.768 -19.678 1.00 96.81 123 LEU A N 1
ATOM 910 C CA . LEU A 1 123 ? 4.059 -16.369 -18.988 1.00 96.81 123 LEU A CA 1
ATOM 911 C C . LEU A 1 123 ? 4.465 -17.670 -18.278 1.00 96.81 123 LEU A C 1
ATOM 913 O O . LEU A 1 123 ? 5.151 -18.516 -18.851 1.00 96.81 123 LEU A O 1
ATOM 917 N N . ASN A 1 124 ? 4.009 -17.828 -17.034 1.00 96.00 124 ASN A N 1
ATOM 918 C CA . ASN A 1 124 ? 4.277 -18.987 -16.171 1.00 96.00 124 ASN A CA 1
ATOM 919 C C . ASN A 1 124 ? 5.757 -19.238 -15.838 1.00 96.00 124 ASN A C 1
ATOM 921 O O . ASN A 1 124 ? 6.076 -20.277 -15.265 1.00 96.00 124 ASN A O 1
ATOM 925 N N . GLN A 1 125 ? 6.657 -18.311 -16.164 1.00 97.94 125 GLN A N 1
ATOM 926 C CA . GLN A 1 125 ? 8.032 -18.350 -15.678 1.00 97.94 125 GLN A CA 1
ATOM 927 C C . GLN A 1 125 ? 8.168 -17.569 -14.372 1.00 97.94 125 GLN A C 1
ATOM 929 O O . GLN A 1 125 ? 7.241 -16.877 -13.931 1.00 97.94 125 GLN A O 1
ATOM 934 N N . ALA A 1 126 ? 9.338 -17.708 -13.749 1.00 98.00 126 ALA A N 1
ATOM 935 C CA . ALA A 1 126 ? 9.712 -16.910 -12.593 1.00 98.00 126 ALA A CA 1
ATOM 936 C C . ALA A 1 126 ? 9.583 -15.407 -12.896 1.00 98.00 126 ALA A C 1
ATOM 938 O O . ALA A 1 126 ? 9.753 -14.968 -14.036 1.00 98.00 126 ALA A O 1
ATOM 939 N N . LEU A 1 127 ? 9.280 -14.629 -11.857 1.00 98.50 127 LEU A N 1
ATOM 940 C CA . LEU A 1 127 ? 9.276 -13.173 -11.955 1.00 98.50 127 LEU A CA 1
ATOM 941 C C . LEU A 1 127 ? 10.696 -12.663 -12.224 1.00 98.50 127 LEU A C 1
ATOM 943 O O . LEU A 1 127 ? 11.670 -13.259 -11.756 1.00 98.50 127 LEU A O 1
ATOM 947 N N . ASP A 1 128 ? 10.811 -11.546 -12.937 1.00 98.25 128 ASP A N 1
ATOM 948 C CA . ASP A 1 128 ? 12.097 -10.882 -13.125 1.00 98.25 128 ASP A CA 1
ATOM 949 C C . ASP A 1 128 ? 12.639 -10.425 -11.764 1.00 98.25 128 ASP A C 1
ATOM 951 O O . ASP A 1 128 ? 12.001 -9.653 -11.044 1.00 98.25 128 ASP A O 1
ATOM 955 N N . ALA A 1 129 ? 13.817 -10.927 -11.392 1.00 98.38 129 ALA A N 1
ATOM 956 C CA . ALA A 1 129 ? 14.375 -10.712 -10.060 1.00 98.38 129 ALA A CA 1
ATOM 957 C C . ALA A 1 129 ? 14.717 -9.237 -9.798 1.00 98.38 129 ALA A C 1
ATOM 959 O O . ALA A 1 129 ? 14.546 -8.753 -8.677 1.00 98.38 129 ALA A O 1
ATOM 960 N N . ASN A 1 130 ? 15.169 -8.511 -10.825 1.00 98.06 130 ASN A N 1
ATOM 961 C CA . ASN A 1 130 ? 15.505 -7.099 -10.687 1.00 98.06 130 ASN A CA 1
ATOM 962 C C . ASN A 1 130 ? 14.238 -6.264 -10.503 1.00 98.06 130 ASN A C 1
ATOM 964 O O . ASN A 1 130 ? 14.196 -5.382 -9.648 1.00 98.06 130 ASN A O 1
ATOM 968 N N . GLU A 1 131 ? 13.200 -6.549 -11.283 1.00 98.12 131 GLU A N 1
ATOM 969 C CA . GLU A 1 131 ? 11.943 -5.819 -11.215 1.00 98.12 131 GLU A CA 1
ATOM 970 C C . GLU A 1 131 ? 11.165 -6.118 -9.937 1.00 98.12 131 GLU A C 1
ATOM 972 O O . GLU A 1 131 ? 10.686 -5.192 -9.278 1.00 98.12 131 GLU A O 1
ATOM 977 N N . LEU A 1 132 ? 11.132 -7.384 -9.515 1.00 98.44 132 LEU A N 1
ATOM 978 C CA . LEU A 1 132 ? 10.583 -7.759 -8.218 1.00 98.44 132 LEU A CA 1
ATOM 979 C C . LEU A 1 132 ? 11.317 -7.028 -7.086 1.00 98.44 132 LEU A C 1
ATOM 981 O O . LEU A 1 132 ? 10.661 -6.462 -6.215 1.00 98.44 132 LEU A O 1
ATOM 985 N N . SER A 1 133 ? 12.655 -6.968 -7.133 1.00 98.25 133 SER A N 1
ATOM 986 C CA . SER A 1 133 ? 13.454 -6.261 -6.127 1.00 98.25 133 SER A CA 1
ATOM 987 C C . SER A 1 133 ? 13.127 -4.768 -6.054 1.00 98.25 133 SER A C 1
ATOM 989 O O . SER A 1 133 ? 13.114 -4.213 -4.954 1.00 98.25 133 SER A O 1
ATOM 991 N N . ARG A 1 134 ? 12.862 -4.098 -7.183 1.00 97.94 134 ARG A N 1
ATOM 992 C CA . ARG A 1 134 ? 12.468 -2.676 -7.192 1.00 97.94 134 ARG A CA 1
ATOM 993 C C . ARG A 1 134 ? 11.081 -2.476 -6.590 1.00 97.94 134 ARG A C 1
ATOM 995 O O . ARG A 1 134 ? 10.905 -1.602 -5.743 1.00 97.94 134 ARG A O 1
ATOM 1002 N N . LEU A 1 135 ? 10.124 -3.320 -6.976 1.00 97.75 135 LEU A N 1
ATOM 1003 C CA . LEU A 1 135 ? 8.756 -3.263 -6.470 1.00 97.75 1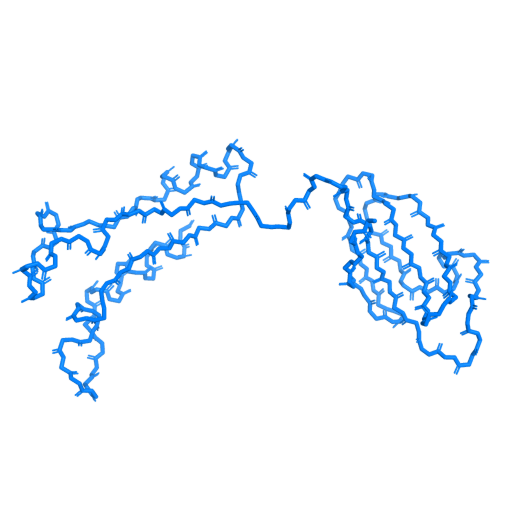35 LEU A CA 1
ATOM 1004 C C . LEU A 1 135 ? 8.703 -3.496 -4.959 1.00 97.75 135 LEU A C 1
ATOM 1006 O O . LEU A 1 135 ? 8.146 -2.676 -4.228 1.00 97.75 135 LEU A O 1
ATOM 1010 N N . THR A 1 136 ? 9.328 -4.566 -4.470 1.00 97.31 136 THR A N 1
ATOM 1011 C CA . THR A 1 136 ? 9.370 -4.841 -3.028 1.00 97.31 136 THR A CA 1
ATOM 1012 C C . THR A 1 136 ? 10.219 -3.823 -2.279 1.00 97.31 136 THR A C 1
ATOM 1014 O O . THR A 1 136 ? 9.900 -3.493 -1.142 1.00 97.31 136 THR A O 1
ATOM 1017 N N . GLY A 1 137 ? 11.272 -3.294 -2.912 1.00 96.81 137 GLY A N 1
ATOM 1018 C CA . GLY A 1 137 ? 12.100 -2.233 -2.344 1.00 96.81 137 GLY A CA 1
ATOM 1019 C C . GLY A 1 137 ? 11.294 -0.974 -2.027 1.00 96.81 137 GLY A C 1
ATOM 1020 O O . GLY A 1 137 ? 11.461 -0.412 -0.953 1.00 96.81 137 GLY A O 1
ATOM 1021 N N . PHE A 1 138 ? 10.371 -0.576 -2.908 1.00 96.44 138 PHE A N 1
ATOM 1022 C CA . PHE A 1 138 ? 9.459 0.536 -2.633 1.00 96.44 138 PHE A CA 1
ATOM 1023 C C . PHE A 1 138 ? 8.397 0.190 -1.575 1.00 96.44 138 PHE A C 1
ATOM 1025 O O . PHE A 1 138 ? 8.122 1.006 -0.704 1.00 96.44 138 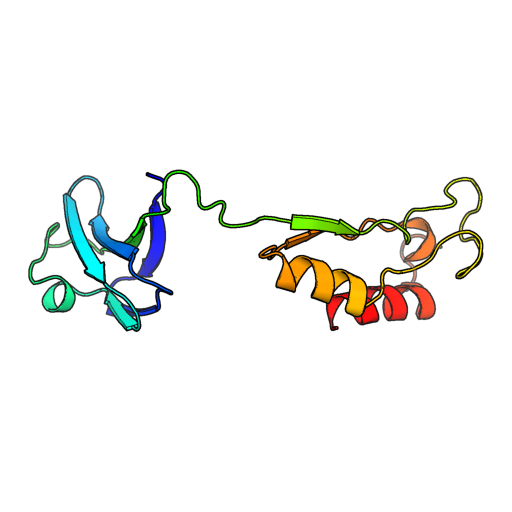PHE A O 1
ATOM 1032 N N . VAL A 1 139 ? 7.794 -1.004 -1.635 1.00 95.75 139 VAL A N 1
ATOM 1033 C CA . VAL A 1 139 ? 6.726 -1.414 -0.696 1.00 95.75 139 VAL A CA 1
ATOM 1034 C C . VAL A 1 139 ? 7.227 -1.532 0.748 1.00 95.75 139 VAL A C 1
ATOM 1036 O O . VAL A 1 139 ? 6.465 -1.269 1.676 1.00 95.75 139 VAL A O 1
ATOM 1039 N N . ASN A 1 140 ? 8.486 -1.931 0.935 1.00 94.44 140 ASN A N 1
ATOM 1040 C CA . ASN A 1 140 ? 9.083 -2.152 2.253 1.00 94.44 140 ASN A CA 1
ATOM 1041 C C . ASN A 1 140 ? 9.764 -0.908 2.850 1.00 94.44 140 ASN A C 1
ATOM 1043 O O . ASN A 1 140 ? 10.269 -0.996 3.971 1.00 94.44 140 ASN A O 1
ATOM 1047 N N . ALA A 1 141 ? 9.831 0.198 2.105 1.00 84.06 141 ALA A N 1
ATOM 1048 C CA . ALA A 1 141 ? 10.434 1.452 2.556 1.00 84.06 141 ALA A CA 1
ATOM 1049 C C . ALA A 1 141 ? 9.508 2.235 3.502 1.00 84.06 141 ALA A C 1
ATOM 1051 O O . ALA A 1 141 ? 10.037 2.826 4.471 1.00 84.06 141 ALA A O 1
#

Mean predicted aligned error: 10.3 Å

InterPro domains:
  IPR001547 Glycoside hydrolase, family 5 [PF00150] (75-141)
  IPR017853 Glycoside hydrolase superfamily [SSF51445] (66-141)

Nearest PDB structures (foldseek):
  7p6i-assembly1_A  TM=9.483E-01  e=5.861E-05  uncultured bacterium
  5hos-assembly1_A  TM=9.713E-01  e=1.190E-04  Xanthomonas citri pv. citri str. 306
  4m24-assembly1_A  TM=9.486E-01  e=7.872E-05  uncultured bacterium
  7p6h-assembly2_B  TM=9.496E-01  e=8.85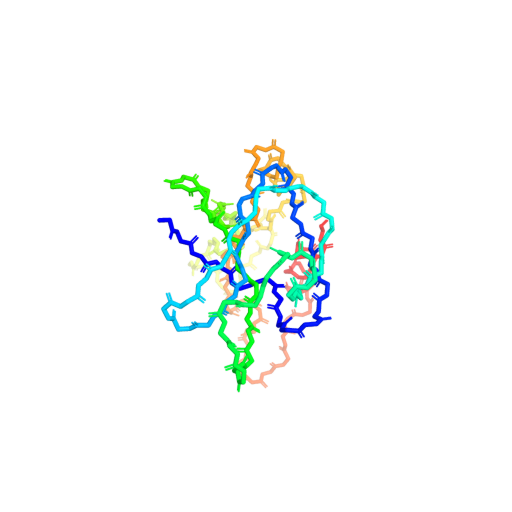7E-05  uncultured bacterium
  4lx4-assembly4_D  TM=8.946E-01  e=2.023E-04  Stutzerimonas stutzeri A1501

Solvent-accessible surface area (backbone atoms only — not comparable to full-atom values): 8210 Å² total; per-residue (Å²): 115,56,71,46,80,63,26,51,58,75,29,65,38,75,45,83,58,84,37,44,36,31,41,28,43,96,93,28,66,46,74,47,80,46,58,48,74,50,57,29,39,43,76,71,70,72,52,73,58,44,83,100,54,85,34,34,22,26,36,52,35,58,96,80,55,68,94,66,40,65,50,72,53,69,30,46,46,46,43,79,93,40,82,67,58,48,81,82,73,40,25,40,74,62,54,60,65,60,56,50,53,44,42,75,72,72,34,78,40,76,44,73,54,62,46,62,59,47,36,37,72,45,88,95,50,74,60,34,66,70,47,46,50,53,54,52,52,53,76,74,95

Secondary structure (DSSP, 8-state):
-EEEEEEETT-EEEEEEEEEEEEEETTEEEEEEEEEEEE-SHHHHTS-SSTTS--EEEEEEPTT--S--EEE--STT--TTSSS--BTTTB-PPPHHHHHHHHHTT--EEE----HHHH-SSTTSPPPHHHHHHHHHHHT-

Foldseek 3Di:
DDKDFQWWAFDKGFDADFWKKWKADDPWIAIDTDHTMFTNYCVRRVHYRDPPDTITMIIDDPPPDDPADEDEDDFQAFQPVDVVDDEPPRTYFDDPVVVVVVVVVVGDDYHYDHDPCQQPVDPPDHGDPVSVCRVVVNVVD